Protein AF-A0A1Y0BZN7-F1 (afdb_monomer)

Mean predicted aligned error: 7.34 Å

Structure (mmCIF, N/CA/C/O backbone):
data_AF-A0A1Y0BZN7-F1
#
_entry.id   AF-A0A1Y0BZN7-F1
#
loop_
_atom_site.group_PDB
_atom_site.id
_atom_site.type_symbol
_atom_site.label_atom_id
_atom_site.label_alt_id
_atom_site.label_comp_id
_atom_site.label_asym_id
_atom_site.label_entity_id
_atom_site.label_seq_id
_atom_site.pdbx_PDB_ins_code
_atom_site.Cartn_x
_atom_site.Cartn_y
_atom_site.Cartn_z
_atom_site.occupancy
_atom_site.B_iso_or_equiv
_atom_site.auth_seq_id
_atom_site.auth_com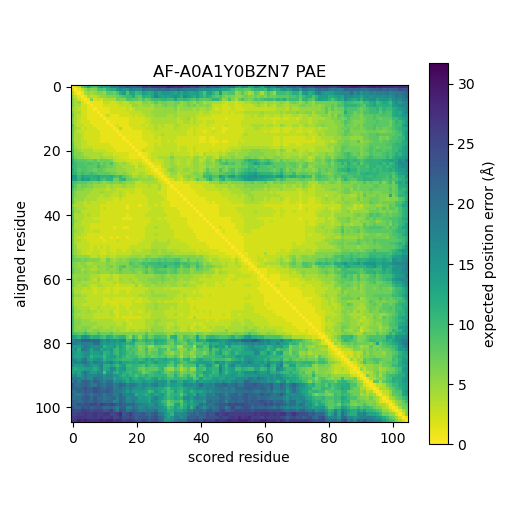p_id
_atom_site.auth_asym_id
_atom_site.auth_atom_id
_atom_site.pdbx_PDB_model_num
ATOM 1 N N . MET A 1 1 ? 6.023 8.024 -23.987 1.00 53.66 1 MET A N 1
ATOM 2 C CA . MET A 1 1 ? 6.856 6.830 -23.709 1.00 53.66 1 MET A CA 1
ATOM 3 C C . MET A 1 1 ? 5.976 5.808 -23.011 1.00 53.66 1 MET A C 1
ATOM 5 O O . MET A 1 1 ? 5.496 6.111 -21.926 1.00 53.66 1 MET A O 1
ATOM 9 N N . ALA A 1 2 ? 5.690 4.675 -23.649 1.00 72.81 2 ALA A N 1
ATOM 10 C CA . ALA A 1 2 ? 4.834 3.630 -23.086 1.00 72.81 2 ALA A CA 1
ATOM 11 C C . ALA A 1 2 ? 5.650 2.686 -22.185 1.00 72.81 2 ALA A C 1
ATOM 13 O O . ALA A 1 2 ? 6.825 2.449 -22.456 1.00 72.81 2 ALA A O 1
ATOM 14 N N . PHE A 1 3 ? 5.037 2.167 -21.120 1.00 76.88 3 PHE A N 1
ATOM 15 C CA . PHE A 1 3 ? 5.605 1.059 -20.350 1.00 76.88 3 PHE A CA 1
ATOM 16 C C . PHE A 1 3 ? 5.578 -0.222 -21.194 1.00 76.88 3 PHE A C 1
ATOM 18 O O . PHE A 1 3 ? 4.706 -0.379 -22.050 1.00 76.88 3 PHE A O 1
ATOM 25 N N . SER A 1 4 ? 6.511 -1.146 -20.959 1.00 86.12 4 SER A N 1
ATOM 26 C CA . SER A 1 4 ? 6.407 -2.482 -21.560 1.00 86.12 4 SER A CA 1
ATOM 27 C C . SER A 1 4 ? 5.162 -3.216 -21.053 1.00 86.12 4 SER A C 1
ATOM 29 O O . SER A 1 4 ? 4.694 -2.969 -19.941 1.00 86.12 4 SER A O 1
ATOM 31 N N . GLY A 1 5 ? 4.659 -4.177 -21.837 1.00 86.94 5 GLY A N 1
ATOM 32 C CA . GLY A 1 5 ? 3.479 -4.963 -21.460 1.00 86.94 5 GLY A CA 1
ATOM 33 C C . GLY A 1 5 ? 3.613 -5.636 -20.089 1.00 86.94 5 GLY A C 1
ATOM 34 O O . GLY A 1 5 ? 2.667 -5.625 -19.311 1.00 86.94 5 GLY A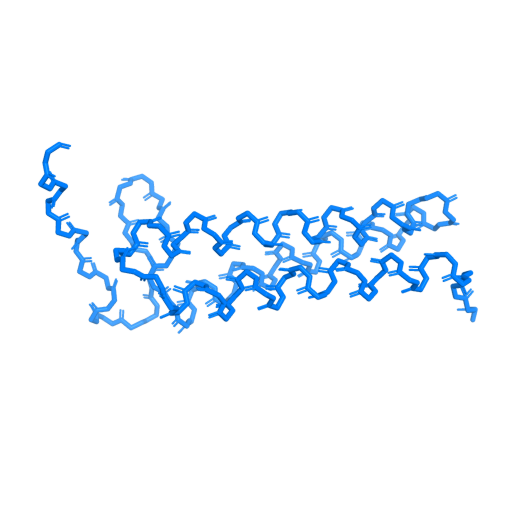 O 1
ATOM 35 N N . VAL A 1 6 ? 4.805 -6.136 -19.742 1.00 86.12 6 VAL A N 1
ATOM 36 C CA . VAL A 1 6 ? 5.083 -6.743 -18.427 1.00 86.12 6 VAL A CA 1
ATOM 37 C C . VAL A 1 6 ? 4.955 -5.721 -17.294 1.00 86.12 6 VAL A C 1
ATOM 39 O O . VAL A 1 6 ? 4.326 -6.011 -16.278 1.00 86.12 6 VAL A O 1
ATOM 42 N N . ALA A 1 7 ? 5.491 -4.508 -17.472 1.00 86.88 7 ALA A N 1
ATOM 43 C CA . ALA A 1 7 ? 5.346 -3.440 -16.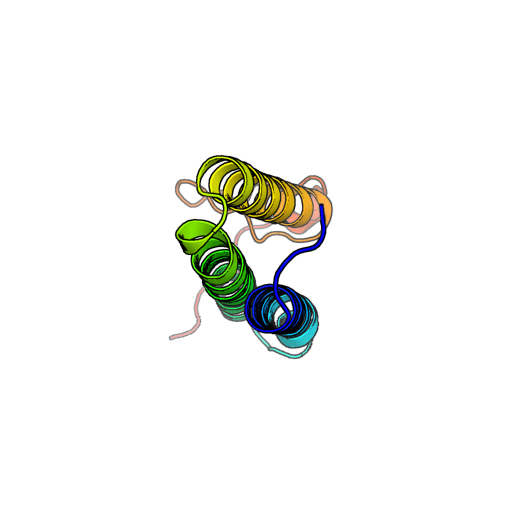484 1.00 86.88 7 ALA A CA 1
ATOM 44 C C . ALA A 1 7 ? 3.882 -3.003 -16.337 1.00 86.88 7 ALA A C 1
ATOM 46 O O . ALA A 1 7 ? 3.414 -2.801 -15.220 1.00 86.88 7 ALA A O 1
ATOM 47 N N . THR A 1 8 ? 3.134 -2.922 -17.440 1.00 90.25 8 THR A N 1
ATOM 48 C CA . THR A 1 8 ? 1.695 -2.628 -17.410 1.00 90.25 8 THR A CA 1
ATOM 49 C C . THR A 1 8 ? 0.917 -3.689 -16.632 1.00 90.25 8 THR A C 1
ATOM 51 O O . THR A 1 8 ? 0.112 -3.335 -15.772 1.00 90.25 8 THR A O 1
ATOM 54 N N . TRP A 1 9 ? 1.184 -4.976 -16.865 1.00 91.88 9 TRP A N 1
ATOM 55 C CA . TRP A 1 9 ? 0.568 -6.060 -16.094 1.00 91.88 9 TRP A CA 1
ATOM 56 C C . TRP A 1 9 ? 0.942 -6.008 -14.612 1.00 91.88 9 TRP A C 1
ATOM 58 O O . TRP A 1 9 ? 0.072 -6.191 -13.764 1.00 91.88 9 TRP A O 1
ATOM 68 N N . GLY A 1 10 ? 2.197 -5.689 -14.286 1.00 90.75 10 GLY A N 1
ATOM 69 C CA . GLY A 1 10 ? 2.628 -5.486 -12.902 1.00 90.75 10 GLY A CA 1
ATOM 70 C C . GLY A 1 10 ? 1.908 -4.319 -12.217 1.00 90.75 10 GLY A C 1
ATOM 71 O O . GLY A 1 10 ? 1.475 -4.452 -11.073 1.00 90.75 10 GLY A O 1
ATOM 72 N N . LEU A 1 11 ? 1.698 -3.205 -12.926 1.00 91.25 11 LEU A N 1
ATOM 73 C CA . LEU A 1 11 ? 0.936 -2.061 -12.415 1.00 91.25 11 LEU A CA 1
ATOM 74 C C . LEU A 1 11 ? -0.519 -2.433 -12.110 1.00 91.25 11 LEU A C 1
ATOM 76 O O . LEU A 1 11 ? -1.007 -2.143 -11.018 1.00 91.25 11 LEU A O 1
ATOM 80 N N . TRP A 1 12 ? -1.195 -3.111 -13.039 1.00 92.94 12 TRP A N 1
ATOM 81 C CA . TRP A 1 12 ? -2.574 -3.567 -12.838 1.00 92.94 12 TRP A CA 1
ATOM 82 C C . TRP A 1 12 ? -2.690 -4.630 -11.747 1.00 92.94 12 TRP A C 1
ATOM 84 O O . TRP A 1 12 ? -3.618 -4.579 -10.938 1.00 92.94 12 TRP A O 1
ATOM 94 N N . GLY A 1 13 ? -1.740 -5.564 -11.686 1.00 93.62 13 GLY A N 1
ATOM 95 C CA . GLY A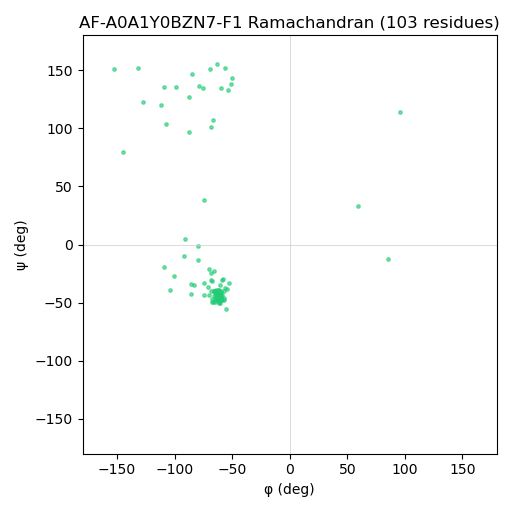 1 13 ? -1.682 -6.584 -10.643 1.00 93.62 13 GLY A CA 1
ATOM 96 C C . GLY A 1 13 ? -1.534 -5.959 -9.259 1.00 93.62 13 GLY A C 1
ATOM 97 O O . GLY A 1 13 ? -2.337 -6.231 -8.368 1.00 93.62 13 GLY A O 1
ATOM 98 N N . GLY A 1 14 ? -0.572 -5.049 -9.092 1.00 91.56 14 GLY A N 1
ATOM 99 C CA . GLY A 1 14 ? -0.380 -4.345 -7.828 1.00 91.56 14 GLY A CA 1
ATOM 100 C C . GLY A 1 14 ? -1.569 -3.455 -7.452 1.00 91.56 14 GLY A C 1
ATOM 101 O O . GLY A 1 14 ? -2.014 -3.499 -6.307 1.00 91.56 14 GLY A O 1
ATOM 102 N N . PHE A 1 15 ? -2.165 -2.739 -8.411 1.00 92.50 15 PHE A N 1
ATOM 103 C CA . PHE A 1 15 ? -3.394 -1.972 -8.179 1.00 92.50 15 PHE A CA 1
ATOM 104 C C . PHE A 1 15 ? -4.548 -2.864 -7.695 1.00 92.50 15 PHE A C 1
ATOM 106 O O . PHE A 1 15 ? -5.234 -2.525 -6.731 1.00 92.50 15 PHE A O 1
ATOM 113 N N . THR A 1 16 ? -4.720 -4.036 -8.308 1.00 94.38 16 THR A N 1
ATOM 114 C CA . THR A 1 16 ? -5.752 -5.006 -7.914 1.00 94.38 16 THR A CA 1
ATOM 115 C C . THR A 1 16 ? -5.538 -5.496 -6.483 1.00 94.38 16 THR A C 1
ATOM 117 O O . THR A 1 16 ? -6.502 -5.582 -5.726 1.00 94.38 16 THR A O 1
ATOM 120 N N . VAL A 1 17 ? -4.290 -5.746 -6.070 1.00 94.00 17 VAL A N 1
ATOM 121 C CA . VAL A 1 17 ? -3.958 -6.127 -4.684 1.00 94.00 17 VAL A CA 1
ATOM 122 C C . VAL A 1 17 ? -4.309 -5.012 -3.692 1.00 94.00 17 VAL A C 1
ATOM 124 O O . VAL A 1 17 ? -4.893 -5.299 -2.646 1.00 94.00 17 VAL A O 1
ATOM 127 N N . ILE A 1 18 ? -4.023 -3.745 -4.022 1.00 92.19 18 ILE A N 1
ATOM 128 C CA . ILE A 1 18 ? -4.391 -2.594 -3.175 1.00 92.19 18 ILE A CA 1
ATOM 129 C C . ILE A 1 18 ? -5.912 -2.521 -3.014 1.00 92.19 18 ILE A C 1
ATOM 131 O O . ILE A 1 18 ? -6.415 -2.433 -1.894 1.00 92.19 18 ILE A O 1
ATOM 135 N N . VAL A 1 19 ? -6.650 -2.588 -4.125 1.00 90.94 19 VAL A N 1
ATOM 136 C CA . VAL A 1 19 ? -8.119 -2.522 -4.132 1.00 90.94 19 VAL A CA 1
ATOM 137 C C . VAL A 1 19 ? -8.717 -3.696 -3.354 1.00 90.94 19 VAL A C 1
ATOM 139 O O . VAL A 1 19 ? -9.575 -3.485 -2.497 1.00 90.94 19 VAL A O 1
ATOM 142 N N . ALA A 1 20 ? -8.229 -4.916 -3.579 1.00 90.75 20 ALA A N 1
ATOM 143 C CA . ALA A 1 20 ? -8.680 -6.104 -2.862 1.00 90.75 20 ALA A CA 1
ATOM 144 C C . ALA A 1 20 ? -8.411 -6.002 -1.354 1.00 90.75 20 ALA A C 1
ATOM 146 O O . ALA A 1 20 ? -9.294 -6.322 -0.565 1.00 90.75 20 ALA A O 1
ATOM 147 N N . GLY A 1 21 ? -7.243 -5.503 -0.934 1.00 86.75 21 GLY A N 1
ATOM 148 C CA . GLY A 1 21 ? -6.951 -5.262 0.482 1.00 86.75 21 GLY A CA 1
ATOM 149 C C . GLY A 1 21 ? -7.847 -4.180 1.093 1.00 86.75 21 GLY A C 1
ATOM 150 O O . GLY A 1 21 ? -8.347 -4.343 2.205 1.00 86.75 21 GLY A O 1
ATOM 151 N N . MET A 1 22 ? -8.108 -3.100 0.353 1.00 84.31 22 MET A N 1
ATOM 152 C CA . MET A 1 22 ? -8.928 -1.980 0.822 1.00 84.31 22 MET A CA 1
ATOM 153 C C . MET A 1 22 ? -10.402 -2.364 1.003 1.00 84.31 22 MET A C 1
ATOM 155 O O . MET A 1 22 ? -10.987 -2.049 2.037 1.00 84.31 22 MET A O 1
ATOM 159 N N . PHE A 1 23 ? -11.004 -3.046 0.025 1.00 84.75 23 PHE A N 1
ATOM 160 C CA . PHE A 1 23 ? -12.408 -3.467 0.104 1.00 84.75 23 PHE A CA 1
ATOM 161 C C . PHE A 1 23 ? -12.584 -4.775 0.877 1.00 84.75 23 PHE A C 1
ATOM 163 O O . PHE A 1 23 ? -13.549 -4.915 1.620 1.00 84.75 23 PHE A O 1
ATOM 170 N N . GLY A 1 24 ? -11.636 -5.708 0.768 1.00 79.31 24 GLY A N 1
ATOM 171 C CA . GLY A 1 24 ? -11.636 -6.968 1.513 1.00 79.31 24 GLY A CA 1
ATOM 172 C C . GLY A 1 24 ? -11.591 -6.755 3.024 1.00 79.31 24 GLY A C 1
ATOM 173 O O . GLY A 1 24 ? -12.267 -7.466 3.762 1.00 79.31 24 GLY A O 1
ATOM 174 N N . ALA A 1 25 ? -10.880 -5.719 3.486 1.00 77.44 25 ALA A N 1
ATOM 175 C CA . ALA A 1 25 ? -10.879 -5.329 4.892 1.00 77.44 25 ALA A CA 1
ATOM 176 C C . ALA A 1 25 ? -12.285 -5.000 5.425 1.00 77.44 25 ALA A C 1
ATOM 178 O O . ALA A 1 25 ? -12.543 -5.238 6.599 1.00 77.44 25 ALA A O 1
ATOM 179 N N . ALA A 1 26 ? -13.213 -4.510 4.596 1.00 75.56 26 ALA A N 1
ATOM 180 C CA . ALA A 1 26 ? -14.570 -4.183 5.040 1.00 75.56 26 ALA A CA 1
ATOM 181 C C . ALA A 1 26 ? -15.417 -5.421 5.389 1.00 75.56 26 ALA A C 1
ATOM 183 O O . ALA A 1 26 ? -16.374 -5.301 6.147 1.00 75.56 26 ALA A O 1
ATOM 184 N N . PHE A 1 27 ? -15.058 -6.601 4.873 1.00 79.75 27 PHE A N 1
ATOM 185 C CA . PHE A 1 27 ? -15.774 -7.859 5.118 1.00 79.75 27 PHE A CA 1
ATOM 186 C C . PHE A 1 27 ? -15.247 -8.639 6.327 1.00 79.75 27 PHE A C 1
ATOM 188 O O . PHE A 1 27 ? -15.665 -9.770 6.559 1.00 79.75 27 PHE A O 1
ATOM 195 N N . LEU A 1 28 ? -14.297 -8.072 7.073 1.00 80.44 28 LEU A N 1
ATOM 196 C CA . LEU A 1 28 ? -13.658 -8.750 8.193 1.00 80.44 28 LEU A CA 1
ATOM 197 C C . LEU A 1 28 ? -14.076 -8.155 9.521 1.00 80.44 28 LEU A C 1
ATOM 199 O O . LEU A 1 28 ? -14.028 -6.939 9.714 1.00 80.44 28 LEU A O 1
ATOM 203 N N . ASP A 1 29 ? -14.366 -9.046 10.460 1.00 77.38 29 ASP A N 1
ATOM 204 C CA . ASP A 1 29 ? -14.635 -8.680 11.838 1.00 77.38 29 ASP A CA 1
ATOM 205 C C . ASP A 1 29 ? -13.334 -8.325 12.568 1.00 77.38 29 ASP A C 1
ATOM 207 O O . ASP A 1 29 ? -12.313 -9.019 12.479 1.00 77.38 29 ASP A O 1
ATOM 211 N N . GLY A 1 30 ? -13.378 -7.222 13.312 1.00 77.25 30 GLY A N 1
ATOM 212 C CA . GLY A 1 30 ? -12.276 -6.750 14.146 1.00 77.25 30 GLY A CA 1
ATOM 213 C C . GLY A 1 30 ? -11.388 -5.706 13.466 1.00 77.25 30 GLY A C 1
ATOM 214 O O . GLY A 1 30 ? -10.614 -5.992 12.550 1.00 77.25 30 GLY A O 1
ATOM 215 N N . ARG A 1 31 ? -11.409 -4.485 14.012 1.00 76.31 31 ARG A N 1
ATOM 216 C CA . ARG A 1 31 ? -10.666 -3.306 13.525 1.00 76.31 31 ARG A CA 1
ATOM 217 C C . ARG A 1 31 ? -9.162 -3.561 13.348 1.00 76.31 31 ARG A C 1
ATOM 219 O O . ARG A 1 31 ? -8.540 -3.034 12.426 1.00 76.31 31 ARG A O 1
ATOM 226 N N . GLN A 1 32 ? -8.571 -4.411 14.190 1.00 79.25 32 GLN A N 1
ATOM 227 C CA . GLN A 1 32 ? -7.157 -4.778 14.098 1.00 79.25 32 GLN A CA 1
ATOM 228 C C . GLN A 1 32 ? -6.846 -5.618 12.843 1.00 79.25 32 GLN A C 1
ATOM 230 O O . GLN A 1 32 ? -5.818 -5.388 12.201 1.00 79.25 32 GLN A O 1
ATOM 235 N N . ARG A 1 33 ? -7.728 -6.556 12.463 1.00 80.25 33 ARG A N 1
ATOM 236 C CA . ARG A 1 33 ? -7.583 -7.372 11.242 1.00 80.25 33 ARG A CA 1
ATOM 237 C C . ARG A 1 33 ? -7.789 -6.526 9.992 1.00 80.25 33 ARG A C 1
ATOM 239 O O . ARG A 1 33 ? -6.968 -6.600 9.079 1.00 80.25 33 ARG A O 1
ATOM 246 N N . GLN A 1 34 ? -8.800 -5.657 10.005 1.00 84.38 34 GLN A N 1
ATOM 247 C CA . GLN A 1 34 ? -9.042 -4.698 8.924 1.00 84.38 34 GLN A CA 1
ATOM 248 C C . GLN A 1 34 ? -7.813 -3.807 8.684 1.00 84.38 34 GLN A C 1
ATOM 250 O O . GLN A 1 34 ? -7.341 -3.689 7.554 1.00 84.38 34 GLN A O 1
ATOM 255 N N . ARG A 1 35 ? -7.215 -3.272 9.762 1.00 85.44 35 ARG A N 1
ATOM 256 C CA . ARG A 1 35 ? -5.976 -2.482 9.699 1.00 85.44 35 ARG A CA 1
ATOM 257 C C . ARG A 1 35 ? -4.814 -3.279 9.103 1.00 85.44 35 ARG A C 1
ATOM 259 O O . ARG A 1 35 ? -4.112 -2.764 8.238 1.00 85.44 35 ARG A O 1
ATOM 266 N N . LYS A 1 36 ? -4.593 -4.518 9.557 1.00 86.44 36 LYS A N 1
ATOM 267 C CA . LYS A 1 36 ? -3.508 -5.376 9.046 1.00 86.44 36 LYS A CA 1
ATOM 268 C C . LYS A 1 36 ? -3.654 -5.605 7.539 1.00 86.44 36 LYS A C 1
ATOM 270 O O . LYS A 1 36 ? -2.690 -5.410 6.810 1.00 86.44 36 LYS A O 1
ATOM 275 N N . ILE A 1 37 ? -4.849 -5.954 7.069 1.00 88.75 37 ILE A N 1
ATOM 276 C CA . ILE A 1 37 ? -5.086 -6.267 5.651 1.00 88.75 37 ILE A CA 1
ATOM 277 C C . ILE A 1 37 ? -5.029 -5.031 4.767 1.00 88.75 37 ILE A C 1
ATOM 279 O O . ILE A 1 37 ? -4.460 -5.098 3.680 1.00 88.75 37 ILE A O 1
ATOM 283 N N . TYR A 1 38 ? -5.512 -3.893 5.262 1.00 89.81 38 TYR A N 1
ATOM 284 C CA . TYR A 1 38 ? -5.313 -2.615 4.596 1.00 89.81 38 TYR A CA 1
ATOM 285 C C . TYR A 1 38 ? -3.821 -2.337 4.358 1.00 89.81 38 TYR A C 1
ATOM 287 O O . TYR A 1 38 ? -3.399 -2.145 3.217 1.00 89.81 38 TYR A O 1
ATOM 295 N N . TRP A 1 39 ? -3.001 -2.372 5.416 1.00 91.06 39 TRP A N 1
ATOM 296 C CA . TRP A 1 39 ? -1.571 -2.073 5.303 1.00 91.06 39 TRP A CA 1
ATOM 297 C C . TRP A 1 39 ? -0.817 -3.108 4.467 1.00 91.06 39 TRP A C 1
ATOM 299 O O . TRP A 1 39 ? 0.019 -2.729 3.651 1.00 91.06 39 TRP A O 1
ATOM 309 N N . VAL A 1 40 ? -1.136 -4.397 4.611 1.00 92.75 40 VAL A N 1
ATOM 310 C CA . VAL A 1 40 ? -0.546 -5.460 3.784 1.00 92.75 40 VAL A CA 1
ATOM 311 C C . VAL A 1 40 ? -0.915 -5.275 2.312 1.00 92.75 40 VAL A C 1
ATOM 313 O O . VAL A 1 40 ? -0.035 -5.393 1.466 1.00 92.75 40 VAL A O 1
ATOM 316 N N . GLY A 1 41 ? -2.165 -4.929 1.993 1.00 92.19 41 GLY A N 1
ATOM 317 C CA . GLY A 1 41 ? -2.598 -4.663 0.619 1.00 92.19 41 GLY A CA 1
ATOM 318 C C . GLY A 1 41 ? -1.848 -3.491 -0.015 1.00 92.19 41 GLY A C 1
ATOM 319 O O . GLY A 1 41 ? -1.343 -3.614 -1.131 1.00 92.19 41 GLY A O 1
ATOM 320 N N . TRP A 1 42 ? -1.699 -2.383 0.719 1.00 93.62 42 TRP A N 1
ATOM 321 C CA . TRP A 1 42 ? -0.921 -1.225 0.266 1.00 93.62 42 TRP A CA 1
ATOM 322 C C . TRP A 1 42 ? 0.563 -1.537 0.076 1.00 93.62 42 TRP A C 1
ATOM 324 O O . TRP A 1 42 ? 1.129 -1.164 -0.951 1.00 93.62 42 TRP A O 1
ATOM 334 N N . LEU A 1 43 ? 1.189 -2.235 1.029 1.00 93.56 43 LEU A N 1
ATOM 335 C CA . LEU A 1 43 ? 2.606 -2.591 0.948 1.00 93.56 43 LEU A CA 1
ATOM 336 C C . LEU A 1 43 ? 2.871 -3.594 -0.175 1.00 93.56 43 LEU A C 1
ATOM 338 O O . LEU A 1 43 ? 3.754 -3.364 -0.997 1.00 93.56 43 LEU A O 1
ATOM 342 N N . ALA A 1 44 ? 2.100 -4.680 -0.243 1.00 94.62 44 ALA A N 1
ATOM 343 C CA . ALA A 1 44 ? 2.277 -5.712 -1.257 1.00 94.62 44 ALA A CA 1
ATOM 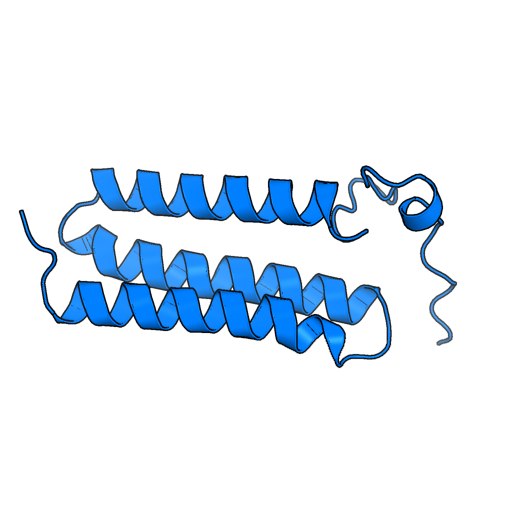344 C C . ALA A 1 44 ? 1.986 -5.166 -2.658 1.00 94.62 44 ALA A C 1
ATOM 346 O O . ALA A 1 44 ? 2.808 -5.315 -3.562 1.00 94.62 44 ALA A O 1
ATOM 347 N N . GLY A 1 45 ? 0.854 -4.485 -2.840 1.00 92.50 45 GLY A N 1
ATOM 348 C CA . GLY A 1 45 ? 0.491 -3.921 -4.133 1.00 92.50 45 GLY A CA 1
ATOM 349 C C . GLY A 1 45 ? 1.438 -2.804 -4.574 1.00 92.50 45 GLY A C 1
ATOM 350 O O . GLY A 1 45 ? 1.925 -2.834 -5.702 1.00 92.50 45 GLY A O 1
ATOM 351 N N . GLY A 1 46 ? 1.793 -1.882 -3.673 1.00 92.31 46 GLY A N 1
ATOM 352 C CA . GLY A 1 46 ? 2.771 -0.827 -3.950 1.00 92.31 46 GLY A CA 1
ATOM 353 C C . GLY A 1 46 ? 4.156 -1.377 -4.299 1.00 92.31 46 GLY A C 1
ATOM 354 O O . GLY A 1 46 ? 4.795 -0.883 -5.231 1.00 92.31 46 GLY A O 1
ATOM 355 N N . LEU A 1 47 ? 4.602 -2.441 -3.622 1.00 94.56 47 LEU A N 1
ATOM 356 C CA . LEU A 1 47 ? 5.862 -3.118 -3.930 1.00 94.56 47 LEU A CA 1
ATOM 357 C C . LEU A 1 47 ? 5.835 -3.753 -5.323 1.00 94.56 47 LEU A C 1
ATOM 359 O O . LEU A 1 47 ? 6.767 -3.540 -6.095 1.00 94.56 47 LEU A O 1
ATOM 363 N N . ILE A 1 48 ? 4.761 -4.470 -5.675 1.00 94.31 48 ILE A N 1
ATOM 364 C CA . ILE A 1 48 ? 4.596 -5.066 -7.011 1.00 94.31 48 ILE A CA 1
ATOM 365 C C . ILE A 1 48 ? 4.670 -3.980 -8.092 1.00 94.31 48 ILE A C 1
ATOM 367 O O . ILE A 1 48 ? 5.431 -4.120 -9.050 1.00 94.31 48 ILE A O 1
ATOM 371 N N . MET A 1 49 ? 3.940 -2.872 -7.917 1.00 91.56 49 MET A N 1
ATOM 372 C CA . MET A 1 49 ? 3.947 -1.750 -8.868 1.00 91.56 49 MET A CA 1
ATOM 373 C C . MET A 1 49 ? 5.337 -1.117 -8.998 1.00 91.56 49 MET A C 1
ATOM 375 O O . MET A 1 49 ? 5.783 -0.810 -10.103 1.00 91.56 49 MET A O 1
ATOM 379 N N . THR A 1 50 ? 6.034 -0.943 -7.874 1.00 92.56 50 THR A N 1
ATOM 380 C CA . THR A 1 50 ? 7.369 -0.334 -7.836 1.00 92.56 50 THR A CA 1
ATOM 381 C C . THR A 1 50 ? 8.393 -1.226 -8.533 1.00 92.56 50 THR A C 1
ATOM 383 O O . THR A 1 50 ? 9.100 -0.762 -9.425 1.00 92.56 50 THR A O 1
ATOM 386 N N . VAL A 1 51 ? 8.436 -2.519 -8.194 1.00 92.88 51 VAL A N 1
ATOM 387 C CA . VAL A 1 51 ? 9.377 -3.490 -8.781 1.00 92.88 51 VAL A CA 1
ATOM 388 C C . VAL A 1 51 ? 9.125 -3.674 -10.278 1.00 92.88 51 VAL A C 1
ATOM 390 O O . VAL A 1 51 ? 10.080 -3.722 -11.053 1.00 92.88 51 VAL A O 1
ATOM 393 N N . ALA A 1 52 ? 7.858 -3.695 -10.706 1.00 91.19 52 ALA A N 1
ATOM 394 C CA . ALA A 1 52 ? 7.492 -3.825 -12.117 1.00 91.19 52 ALA A CA 1
ATOM 395 C C . ALA A 1 52 ? 8.062 -2.696 -12.995 1.00 91.19 52 ALA A C 1
ATOM 397 O O . ALA A 1 52 ? 8.349 -2.909 -14.174 1.00 91.19 52 ALA A O 1
ATOM 398 N N . VAL A 1 53 ? 8.241 -1.501 -12.424 1.00 90.25 53 VAL A N 1
ATOM 399 C CA . VAL A 1 53 ? 8.737 -0.318 -13.140 1.00 90.25 53 VAL A CA 1
ATOM 400 C C . VAL A 1 53 ? 10.224 -0.056 -12.882 1.00 90.25 53 VAL A C 1
ATOM 402 O O . VAL A 1 53 ? 10.896 0.480 -13.765 1.00 90.25 53 VAL A O 1
ATOM 405 N N . ALA A 1 54 ? 10.766 -0.470 -11.734 1.00 90.88 54 ALA A N 1
ATOM 406 C CA . ALA A 1 54 ? 12.139 -0.178 -11.311 1.00 90.88 54 ALA A CA 1
ATOM 407 C C . ALA A 1 54 ? 13.207 -0.631 -12.319 1.00 90.88 54 ALA A C 1
ATOM 409 O O . ALA A 1 54 ? 14.169 0.096 -12.550 1.00 90.88 54 ALA A O 1
ATOM 410 N N . ALA A 1 55 ? 13.009 -1.782 -12.969 1.00 84.06 55 ALA A N 1
ATOM 411 C CA . ALA A 1 55 ? 13.960 -2.319 -13.946 1.00 84.06 55 ALA A CA 1
ATOM 412 C C . ALA A 1 55 ? 14.056 -1.496 -15.248 1.00 84.06 55 ALA A C 1
ATOM 414 O O . ALA A 1 55 ? 15.068 -1.556 -15.937 1.00 84.06 55 ALA A O 1
ATOM 415 N N . GLN A 1 56 ? 13.007 -0.747 -15.604 1.00 86.06 56 GLN A N 1
ATOM 416 C CA . GLN A 1 56 ? 12.956 0.050 -16.841 1.00 86.06 56 GLN A CA 1
ATOM 417 C C . GLN A 1 56 ? 13.170 1.538 -16.572 1.00 86.06 56 GLN A C 1
ATOM 419 O O . GLN A 1 56 ? 13.805 2.238 -17.358 1.00 86.06 56 GLN A O 1
ATOM 424 N N . HIS A 1 57 ? 12.596 2.031 -15.476 1.00 88.38 57 HIS A N 1
ATOM 425 C CA . HIS A 1 57 ? 12.534 3.448 -15.145 1.00 88.38 57 HIS A CA 1
ATOM 426 C C . HIS A 1 57 ? 12.647 3.639 -13.624 1.00 88.38 57 HIS A C 1
ATOM 428 O O . HIS A 1 57 ? 11.625 3.859 -12.962 1.00 88.38 57 HIS A O 1
ATOM 434 N N . PRO A 1 58 ? 13.863 3.579 -13.054 1.00 86.81 58 PRO A N 1
ATOM 435 C CA . PRO A 1 58 ? 14.064 3.707 -11.609 1.00 86.81 58 PRO A CA 1
ATOM 436 C C . PRO A 1 58 ? 13.500 5.026 -11.055 1.00 86.81 58 PRO A C 1
ATOM 438 O O . PRO A 1 58 ? 12.792 5.010 -10.048 1.00 86.81 58 PRO A O 1
ATOM 441 N N . ASP A 1 59 ? 13.666 6.137 -11.776 1.00 88.44 59 ASP A N 1
ATOM 442 C CA . ASP A 1 59 ? 13.128 7.451 -11.386 1.00 88.44 59 ASP A CA 1
ATOM 443 C C . ASP A 1 59 ? 11.597 7.445 -11.247 1.00 88.44 59 ASP A C 1
ATOM 445 O O . ASP A 1 59 ? 11.029 8.008 -10.310 1.00 88.44 59 ASP A O 1
ATOM 449 N N . ARG A 1 60 ? 10.899 6.753 -12.158 1.00 86.75 60 ARG A N 1
ATOM 450 C CA . ARG A 1 60 ? 9.432 6.628 -12.108 1.00 86.75 60 ARG A CA 1
ATOM 451 C C . ARG A 1 60 ? 8.987 5.670 -11.011 1.00 86.75 60 ARG A C 1
ATOM 453 O O . ARG A 1 60 ? 7.932 5.887 -10.422 1.00 86.75 60 ARG A O 1
ATOM 460 N N . SER A 1 61 ? 9.778 4.636 -10.726 1.00 90.31 61 SER A N 1
ATOM 461 C CA . SER A 1 61 ? 9.479 3.687 -9.652 1.00 90.31 61 SER A CA 1
ATOM 462 C C . SER A 1 61 ? 9.462 4.365 -8.280 1.00 90.31 61 SER A C 1
ATOM 464 O O . SER A 1 61 ? 8.545 4.121 -7.500 1.00 90.31 61 SER A O 1
ATOM 466 N N . LEU A 1 62 ? 10.381 5.307 -8.029 1.00 91.25 62 LEU A N 1
ATOM 467 C CA . LEU A 1 62 ? 10.373 6.138 -6.821 1.00 91.25 62 LEU A CA 1
ATOM 468 C C . LEU A 1 62 ? 9.109 6.999 -6.727 1.00 91.25 62 LEU A C 1
ATOM 470 O O . LEU A 1 62 ? 8.501 7.081 -5.661 1.00 91.25 62 LEU A O 1
ATOM 474 N N . GLY A 1 63 ? 8.675 7.591 -7.845 1.00 92.25 63 GLY A N 1
ATOM 475 C CA . GLY A 1 63 ? 7.416 8.337 -7.909 1.00 92.25 63 GLY A CA 1
ATOM 476 C C . GLY A 1 63 ? 6.196 7.473 -7.571 1.00 92.25 63 GLY A C 1
ATOM 477 O O . GLY A 1 63 ? 5.335 7.901 -6.806 1.00 92.25 63 GLY A O 1
ATOM 478 N N . ILE A 1 64 ? 6.147 6.239 -8.083 1.00 91.44 64 ILE A N 1
ATOM 479 C CA . ILE A 1 64 ? 5.076 5.273 -7.789 1.00 91.44 64 ILE A CA 1
ATOM 480 C C . ILE A 1 64 ? 5.093 4.876 -6.311 1.00 91.44 64 ILE A C 1
ATOM 482 O O . ILE A 1 64 ? 4.053 4.933 -5.658 1.00 91.44 64 ILE A O 1
ATOM 486 N N . ALA A 1 65 ? 6.262 4.535 -5.765 1.00 92.06 65 ALA A N 1
ATOM 487 C CA . ALA A 1 65 ? 6.409 4.177 -4.358 1.00 92.06 65 ALA A CA 1
ATOM 488 C C . ALA A 1 65 ? 5.962 5.323 -3.435 1.00 92.06 65 ALA A C 1
ATOM 490 O O . ALA A 1 65 ? 5.166 5.109 -2.518 1.00 92.06 65 ALA A O 1
ATOM 491 N N . GLY A 1 66 ? 6.415 6.550 -3.716 1.00 92.38 66 GLY A N 1
ATOM 492 C CA . GLY A 1 66 ? 6.023 7.748 -2.974 1.00 92.38 66 GLY A CA 1
ATOM 493 C C . GLY A 1 66 ? 4.526 8.039 -3.073 1.00 92.38 66 GLY A C 1
ATOM 494 O O . GLY A 1 66 ? 3.887 8.330 -2.061 1.00 92.38 66 GLY A O 1
ATOM 495 N N . PHE A 1 67 ? 3.942 7.897 -4.265 1.00 93.06 67 PHE A N 1
ATOM 496 C CA . PHE A 1 67 ? 2.505 8.065 -4.475 1.00 93.06 67 PHE A CA 1
ATOM 497 C C . PHE A 1 67 ? 1.685 7.029 -3.695 1.00 93.06 67 PHE A C 1
ATOM 499 O O . PHE A 1 67 ? 0.749 7.401 -2.985 1.00 93.06 67 PHE A O 1
ATOM 506 N N . CYS A 1 68 ? 2.056 5.746 -3.763 1.00 92.31 68 CYS A N 1
ATOM 507 C CA . CYS A 1 68 ? 1.403 4.684 -2.997 1.00 92.31 68 CYS A CA 1
ATOM 508 C C . CYS A 1 68 ? 1.506 4.936 -1.486 1.00 92.31 68 CYS A C 1
ATOM 510 O O . CYS A 1 68 ? 0.504 4.823 -0.780 1.00 92.31 68 CYS A O 1
ATOM 512 N N . ALA A 1 69 ? 2.680 5.338 -0.992 1.00 90.75 69 ALA A N 1
ATOM 513 C CA . ALA A 1 69 ? 2.872 5.674 0.416 1.00 90.75 69 ALA A CA 1
ATOM 514 C C . ALA A 1 69 ? 1.980 6.851 0.847 1.00 90.75 69 ALA A C 1
ATOM 516 O O . ALA A 1 69 ? 1.226 6.726 1.814 1.00 90.75 69 ALA A O 1
ATOM 517 N N . ALA A 1 70 ? 1.990 7.956 0.098 1.00 91.38 70 ALA A N 1
ATOM 518 C CA . ALA A 1 70 ? 1.177 9.133 0.399 1.00 91.38 70 ALA A CA 1
ATOM 519 C C . ALA A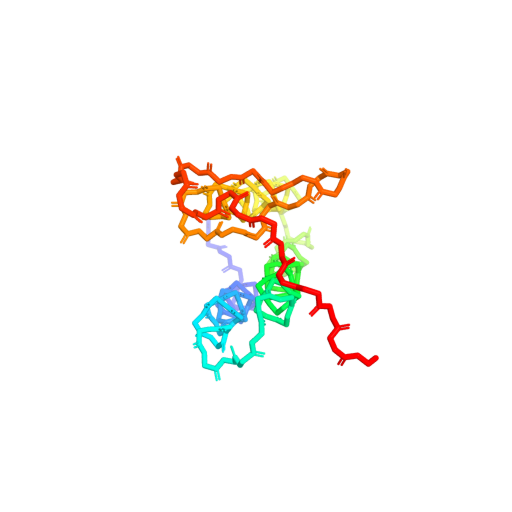 1 70 ? -0.328 8.818 0.388 1.00 91.38 70 ALA A C 1
ATOM 521 O O . ALA A 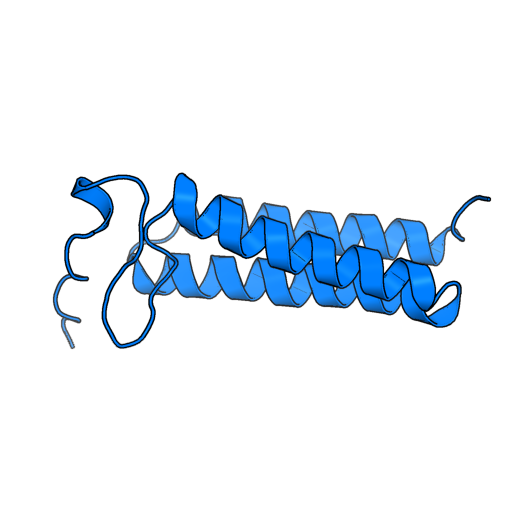1 70 ? -1.042 9.191 1.320 1.00 91.38 70 ALA A O 1
ATOM 522 N N . MET A 1 71 ? -0.808 8.086 -0.622 1.00 90.69 71 MET A N 1
ATOM 523 C CA . MET A 1 71 ? -2.216 7.688 -0.720 1.00 90.69 71 MET A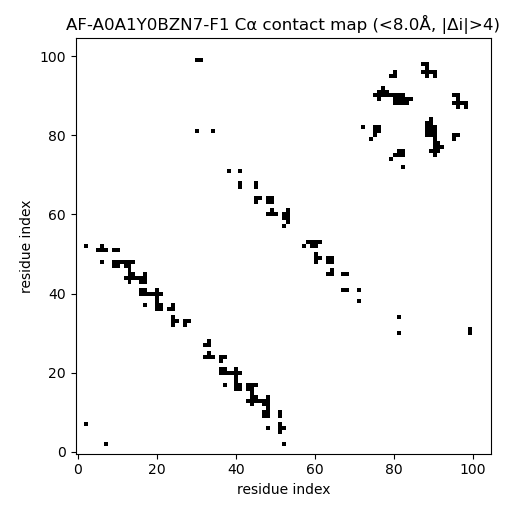 CA 1
ATOM 524 C C . MET A 1 71 ? -2.631 6.732 0.397 1.00 90.69 71 MET A C 1
ATOM 526 O O . MET A 1 71 ? -3.708 6.912 0.967 1.00 90.69 71 MET A O 1
ATOM 530 N N . SER A 1 72 ? -1.772 5.778 0.770 1.00 90.00 72 SER A N 1
ATOM 531 C CA . SER A 1 72 ? -2.051 4.852 1.873 1.00 90.00 72 SER A CA 1
ATOM 532 C C . SER A 1 72 ? -2.271 5.587 3.199 1.00 90.00 72 SER A C 1
ATOM 534 O O . SER A 1 72 ? -3.213 5.277 3.926 1.00 90.00 72 SER A O 1
ATOM 536 N N . VAL A 1 73 ? -1.468 6.612 3.495 1.00 88.00 73 VAL A N 1
ATOM 537 C CA . VAL A 1 73 ? -1.605 7.412 4.719 1.00 88.00 73 VAL A CA 1
ATOM 538 C C . VAL A 1 73 ? -2.806 8.346 4.627 1.00 88.00 73 VAL A C 1
ATOM 540 O O . VAL A 1 73 ? -3.571 8.447 5.582 1.00 88.00 73 VAL A O 1
ATOM 543 N N . LEU A 1 74 ? -3.009 9.002 3.482 1.00 86.75 74 LEU A N 1
ATOM 544 C CA . LEU A 1 74 ? -4.114 9.939 3.284 1.00 86.75 74 LEU A CA 1
ATOM 545 C C . LEU A 1 74 ? -5.468 9.234 3.422 1.00 86.75 74 LEU A C 1
ATOM 547 O O . LEU A 1 74 ? -6.328 9.686 4.178 1.00 86.75 74 LEU A O 1
ATOM 551 N N . ILE A 1 75 ? -5.647 8.087 2.763 1.00 84.44 75 ILE A N 1
ATOM 552 C CA . ILE A 1 75 ? -6.875 7.292 2.879 1.00 84.44 75 ILE A CA 1
ATOM 553 C C . ILE A 1 75 ? -7.032 6.761 4.308 1.00 84.44 75 ILE A C 1
ATOM 555 O O . ILE A 1 75 ? -8.126 6.855 4.868 1.00 84.44 75 ILE A O 1
ATOM 559 N N . ALA A 1 76 ? -5.945 6.297 4.932 1.00 84.00 76 ALA A N 1
ATOM 560 C CA . ALA A 1 76 ? -5.965 5.856 6.323 1.00 84.00 76 ALA A CA 1
ATOM 561 C C . ALA A 1 76 ? -6.255 6.985 7.319 1.00 84.00 76 ALA A C 1
ATOM 563 O O . ALA A 1 76 ? -6.685 6.690 8.421 1.00 84.00 76 ALA A O 1
ATOM 564 N N . PHE A 1 77 ? -6.023 8.252 6.981 1.00 77.69 77 PHE A N 1
ATOM 565 C CA . PHE A 1 77 ? -6.327 9.385 7.856 1.00 77.69 77 PHE A CA 1
ATOM 566 C C . PHE A 1 77 ? -7.780 9.852 7.709 1.00 77.69 77 PHE A C 1
ATOM 568 O O . PHE A 1 77 ? -8.448 10.147 8.704 1.00 77.69 77 PHE A O 1
ATOM 575 N N . PHE A 1 78 ? -8.274 9.922 6.470 1.00 76.00 78 PHE A N 1
ATOM 576 C CA . PHE A 1 78 ? -9.605 10.459 6.179 1.00 76.00 78 PHE A CA 1
ATOM 577 C C . PHE A 1 78 ? -10.729 9.436 6.306 1.00 76.00 78 PHE A C 1
ATOM 579 O O . PHE A 1 78 ? -11.842 9.815 6.661 1.00 76.00 78 PHE A O 1
ATOM 586 N N . ARG A 1 79 ? -10.472 8.169 5.971 1.00 68.56 79 ARG A N 1
ATOM 587 C CA . ARG A 1 79 ? -11.547 7.204 5.703 1.00 68.56 79 ARG A CA 1
ATOM 588 C C . ARG A 1 79 ? -11.712 6.134 6.777 1.00 68.56 79 ARG A C 1
ATOM 590 O O . ARG A 1 79 ? -12.758 5.499 6.818 1.00 68.56 79 ARG A O 1
ATOM 597 N N . THR A 1 80 ? -10.693 5.902 7.603 1.00 63.66 80 THR A N 1
ATOM 598 C CA . THR A 1 80 ? -10.652 4.758 8.530 1.00 63.66 80 THR A CA 1
ATOM 599 C C . THR A 1 80 ? -9.794 5.051 9.765 1.00 63.66 80 THR A C 1
ATOM 601 O O . THR A 1 80 ? -8.797 5.740 9.630 1.00 63.66 80 THR A O 1
ATOM 604 N N . PRO A 1 81 ? -10.045 4.466 10.945 1.00 68.25 81 PRO A N 1
ATOM 605 C CA . PRO A 1 81 ? -9.155 4.545 12.115 1.00 68.25 81 PRO A CA 1
ATOM 606 C C . PRO A 1 81 ? -7.887 3.669 12.014 1.00 68.25 81 PRO A C 1
ATOM 608 O O . PRO A 1 81 ? -7.468 3.033 12.982 1.00 68.25 81 PRO A O 1
ATOM 611 N N . PHE A 1 82 ? -7.269 3.560 10.836 1.00 71.81 82 PHE A N 1
ATOM 612 C CA . PHE A 1 82 ? -6.170 2.608 10.602 1.00 71.81 82 PHE A CA 1
ATOM 613 C C . PHE A 1 82 ? -4.776 3.178 10.861 1.00 71.81 82 PHE A C 1
ATOM 615 O O . PHE A 1 82 ? -3.807 2.414 10.924 1.00 71.81 82 PHE A O 1
ATOM 622 N N . LEU A 1 83 ? -4.664 4.490 11.066 1.00 73.88 83 LEU A N 1
ATOM 623 C CA . LEU A 1 83 ? -3.411 5.142 11.416 1.00 73.88 83 LEU A CA 1
ATOM 624 C C . LEU A 1 83 ? -3.221 5.128 12.942 1.00 73.88 83 LEU A C 1
ATOM 626 O O . LEU A 1 83 ? -3.767 5.962 13.662 1.00 73.88 83 LEU A O 1
ATOM 630 N N . LYS A 1 84 ? -2.453 4.155 13.446 1.00 71.06 84 LYS A N 1
ATOM 631 C CA . LYS A 1 84 ? -2.100 4.033 14.871 1.00 71.06 84 LYS A CA 1
ATOM 632 C C . LYS A 1 84 ? -0.610 4.297 15.054 1.00 71.06 84 LYS A C 1
ATOM 634 O O . LYS A 1 84 ? 0.209 3.564 14.508 1.00 71.06 84 LYS A O 1
ATOM 639 N N . ILE A 1 85 ? -0.266 5.316 15.837 1.00 74.88 85 ILE A N 1
ATOM 640 C CA . ILE A 1 85 ? 1.121 5.689 16.146 1.00 74.88 85 ILE A CA 1
ATOM 641 C C . ILE A 1 85 ? 1.243 5.769 17.669 1.00 74.88 85 ILE A C 1
ATOM 643 O O . ILE A 1 85 ? 0.472 6.474 18.316 1.00 74.88 85 ILE A O 1
ATOM 647 N N . GLY A 1 86 ? 2.164 4.999 18.260 1.00 68.56 86 GLY A N 1
ATOM 648 C CA . GLY A 1 86 ? 2.413 5.029 19.709 1.00 68.56 86 GLY A CA 1
ATOM 649 C C . GLY A 1 86 ? 1.194 4.679 20.575 1.00 68.56 86 GLY A C 1
ATOM 650 O O . GLY A 1 86 ? 1.003 5.262 21.634 1.00 68.56 86 GLY A O 1
ATOM 651 N N . GLY A 1 87 ? 0.318 3.785 20.105 1.00 68.56 87 GLY A N 1
ATOM 652 C CA . GLY A 1 87 ? -0.897 3.392 20.830 1.00 68.56 87 GLY A CA 1
ATOM 653 C C . GLY A 1 87 ? -2.108 4.306 20.611 1.00 68.56 87 GLY A C 1
ATOM 654 O O . GLY A 1 87 ? -3.225 3.890 20.913 1.00 68.56 87 GLY A O 1
ATOM 655 N N . LYS A 1 88 ? -1.928 5.490 20.011 1.00 70.25 88 LYS A N 1
ATOM 656 C CA . LYS A 1 88 ? -3.005 6.446 19.727 1.00 70.25 88 LYS A CA 1
ATOM 657 C C . LYS A 1 88 ? -3.470 6.343 18.274 1.00 70.25 88 LYS A C 1
ATOM 659 O O . LYS A 1 88 ? -2.649 6.247 17.361 1.00 70.25 88 LYS A O 1
ATOM 664 N N . ILE A 1 89 ? -4.785 6.352 18.065 1.00 77.44 89 ILE A N 1
ATOM 665 C CA . ILE A 1 89 ? -5.399 6.352 16.732 1.00 77.44 89 ILE A CA 1
ATOM 666 C C . ILE A 1 89 ? -5.545 7.796 16.253 1.00 77.44 89 ILE A C 1
ATOM 668 O O . ILE A 1 89 ? -6.114 8.646 16.943 1.00 77.44 89 ILE A O 1
ATOM 672 N N . TYR A 1 90 ? -5.031 8.064 15.060 1.00 66.94 90 TYR A N 1
ATOM 673 C CA . TYR A 1 90 ? -5.111 9.348 14.381 1.00 66.94 90 TYR A CA 1
ATOM 674 C C . TYR A 1 90 ? -6.101 9.223 13.223 1.00 66.94 90 TYR A C 1
ATOM 676 O O . TYR A 1 90 ? -5.788 8.649 12.189 1.00 66.94 90 TYR A O 1
ATOM 684 N N . ALA A 1 91 ? -7.303 9.764 13.400 1.00 75.06 91 ALA A N 1
ATOM 685 C CA . ALA A 1 91 ? -8.340 9.801 12.371 1.00 75.06 91 ALA A CA 1
ATOM 686 C C . ALA A 1 91 ? -8.932 11.212 12.262 1.00 75.06 91 ALA A C 1
ATOM 688 O O . ALA A 1 91 ? -8.955 11.964 13.247 1.00 75.06 91 ALA A O 1
ATOM 689 N N . ALA A 1 92 ? -9.419 11.579 11.077 1.00 67.56 92 ALA A N 1
ATOM 690 C CA . ALA A 1 92 ? -10.102 12.852 10.856 1.00 67.56 92 ALA A CA 1
ATOM 691 C C . ALA A 1 92 ? -11.414 12.942 11.663 1.00 67.56 92 ALA A C 1
ATOM 693 O O . ALA A 1 92 ? -11.681 13.966 12.294 1.00 67.56 92 ALA A O 1
ATOM 694 N N . SER A 1 93 ? -12.184 11.851 11.714 1.00 64.00 93 SER A N 1
ATOM 695 C CA . SER A 1 93 ? -13.429 11.760 12.483 1.00 64.00 93 SER A CA 1
ATOM 696 C C . SER A 1 93 ? -13.167 11.534 13.975 1.00 64.00 93 SER A C 1
ATOM 698 O O . SER A 1 93 ? -12.330 10.718 14.361 1.00 64.00 93 SER A O 1
ATOM 700 N N . ALA A 1 94 ? -13.902 12.243 14.839 1.00 57.72 94 ALA A N 1
ATOM 701 C CA . ALA A 1 94 ? -13.789 12.102 16.292 1.00 57.72 94 ALA A CA 1
ATOM 702 C C . ALA A 1 94 ? -14.288 10.737 16.804 1.00 57.72 94 ALA A C 1
ATOM 704 O O . ALA A 1 94 ? -13.732 10.225 17.774 1.00 57.72 94 ALA A O 1
ATOM 705 N N . GLY A 1 95 ? -15.279 10.125 16.139 1.00 60.12 95 GLY A N 1
ATOM 706 C CA . GLY A 1 95 ? -15.787 8.790 16.491 1.00 60.12 95 GLY A CA 1
ATOM 707 C C . GLY A 1 95 ? -14.775 7.672 16.224 1.00 60.12 95 GLY A C 1
ATOM 708 O O . GLY A 1 95 ? -14.692 6.706 16.975 1.00 60.12 95 GLY A O 1
ATOM 709 N N . ASP A 1 96 ? -13.924 7.862 15.219 1.00 59.47 96 ASP A N 1
ATOM 710 C CA . ASP A 1 96 ? -12.880 6.914 14.827 1.00 59.47 96 ASP A CA 1
ATOM 711 C C . ASP A 1 96 ? -11.632 6.992 15.726 1.00 59.47 96 ASP A C 1
ATOM 713 O O . ASP A 1 96 ? -10.798 6.091 15.727 1.00 59.47 96 ASP A O 1
ATOM 717 N N . ARG A 1 97 ? -11.499 8.035 16.555 1.00 59.88 97 ARG A N 1
ATOM 718 C CA . ARG A 1 97 ? -10.403 8.149 17.540 1.00 59.88 97 ARG A CA 1
ATOM 719 C C . ARG A 1 97 ? -10.632 7.323 18.804 1.00 59.88 97 ARG A C 1
ATOM 721 O O . ARG A 1 97 ? -9.783 7.351 19.696 1.00 59.88 97 ARG A O 1
ATOM 728 N N . GLN A 1 98 ? -11.768 6.632 18.912 1.00 66.06 98 GLN A N 1
ATOM 729 C CA . GLN A 1 98 ? -12.046 5.781 20.062 1.00 66.06 98 GLN A CA 1
ATOM 730 C C . GLN A 1 98 ? -10.979 4.684 20.183 1.00 66.06 98 GLN A C 1
ATOM 732 O O . GLN A 1 98 ? -10.647 4.063 19.168 1.00 66.06 98 GLN A O 1
ATOM 737 N N . PRO A 1 99 ? -10.450 4.439 21.399 1.00 65.19 99 PRO A N 1
ATOM 738 C CA . PRO A 1 99 ? -9.517 3.348 21.644 1.00 65.19 99 PRO A CA 1
ATOM 739 C C . PRO A 1 99 ? -10.053 2.029 21.083 1.00 65.19 99 PRO A C 1
ATOM 741 O O . PRO A 1 99 ? -11.258 1.780 21.120 1.00 65.19 99 PRO A O 1
ATOM 744 N N . ASP A 1 100 ? -9.155 1.201 20.541 1.00 64.19 100 ASP A N 1
ATOM 745 C CA . ASP A 1 100 ? -9.512 -0.163 20.149 1.00 64.19 100 ASP A CA 1
ATOM 746 C C . ASP A 1 100 ? -10.149 -0.860 21.378 1.00 64.19 100 ASP A C 1
ATOM 748 O O . ASP A 1 100 ? -9.594 -0.725 22.476 1.00 64.19 100 ASP A O 1
ATOM 752 N N . PRO A 1 101 ? -11.299 -1.553 21.241 1.00 65.56 101 PRO A N 1
ATOM 753 C CA . PRO A 1 101 ? -11.839 -2.357 22.334 1.00 65.56 101 PRO A CA 1
ATOM 754 C C . PRO A 1 101 ? -10.790 -3.386 22.794 1.00 65.56 101 PRO A C 1
ATOM 756 O O . PRO A 1 101 ? -9.929 -3.758 21.985 1.00 65.56 101 PRO A O 1
ATOM 759 N N . PRO A 1 102 ? -10.821 -3.810 24.072 1.00 62.34 102 PRO A N 1
ATOM 760 C CA . PRO A 1 102 ? -9.880 -4.797 24.591 1.00 62.34 102 PRO A CA 1
ATOM 761 C C . PRO A 1 102 ? -9.849 -6.026 23.677 1.00 62.34 102 PRO A C 1
ATOM 763 O O . PRO A 1 102 ? -10.889 -6.458 23.183 1.00 62.34 102 PRO A O 1
ATOM 766 N N . GLU A 1 103 ? -8.656 -6.560 23.411 1.00 60.72 103 GLU A N 1
ATOM 767 C CA . GLU A 1 103 ? -8.554 -7.888 22.810 1.00 60.72 103 GLU A CA 1
ATOM 768 C C . GLU A 1 103 ? -9.075 -8.881 23.851 1.00 60.72 103 GLU A C 1
ATOM 770 O O . GLU A 1 103 ? -8.437 -9.104 24.877 1.00 60.72 103 GLU A O 1
ATOM 775 N N . ASP A 1 104 ? -10.262 -9.433 23.618 1.00 60.09 104 ASP A N 1
ATOM 776 C CA . ASP A 1 104 ? -10.717 -10.602 24.356 1.00 60.09 104 ASP A CA 1
ATOM 777 C C . ASP A 1 104 ? -9.838 -11.795 23.928 1.00 60.09 104 ASP A C 1
ATOM 779 O O . ASP A 1 104 ? -10.051 -12.363 22.854 1.00 60.09 104 ASP A O 1
ATOM 783 N N . GLY A 1 105 ? -8.853 -12.147 24.769 1.00 44.06 105 GLY A N 1
ATOM 784 C CA . GLY A 1 105 ? -8.097 -13.414 24.740 1.00 44.06 105 GLY A CA 1
ATOM 785 C C . GLY A 1 105 ? -6.689 -13.353 24.165 1.00 44.06 105 GLY A C 1
ATOM 786 O O . GLY A 1 105 ? -6.546 -13.634 22.955 1.00 44.06 105 GLY A O 1
#

Secondary structure (DSSP, 8-state):
-PPPHHHHHHHHHHHHHHHHHHHHGGGSSSHHHHHHHHHHHHHHHHHHHHHHHHTT-HHHHHHHHHHHHHHHHHHHHHT-TT-EETTEE--SSTGGGSPPPP---

pLDDT: mean 81.83, std 11.62, range [44.06, 94.62]

Radius of gyration: 15.85 Å; Cα contacts (8 Å, |Δi|>4): 127; chains: 1; bounding box: 30×26×48 Å

Solvent-accessible surface area (backbone atoms only — not comparable to full-atom values): 5571 Å² total; per-residue (Å²): 137,81,76,54,72,68,31,49,52,26,38,52,52,11,49,50,38,28,50,48,17,56,58,51,23,73,79,45,82,53,73,69,55,23,35,51,37,32,52,48,14,44,52,54,11,35,47,40,32,21,59,39,31,36,85,84,37,50,76,58,16,53,53,48,39,51,48,44,52,52,49,52,52,51,48,24,28,69,75,40,55,56,36,65,58,96,89,44,47,47,33,72,48,76,79,45,40,56,77,81,74,79,83,87,127

Sequence (105 aa):
MAFSGVATWGLWGGFTVIVAGMFGAAFLDGRQRQRKIYWVGWLAGGLIMTVAVAAQHPDRSLGIAGFCAAMSVLIAFFRTPFLKIGGKIYAASAGDRQPDPPEDG

Nearest PDB structures (foldseek):
  7vw2-assembly1_B  TM=6.875E-01  e=3.799E-01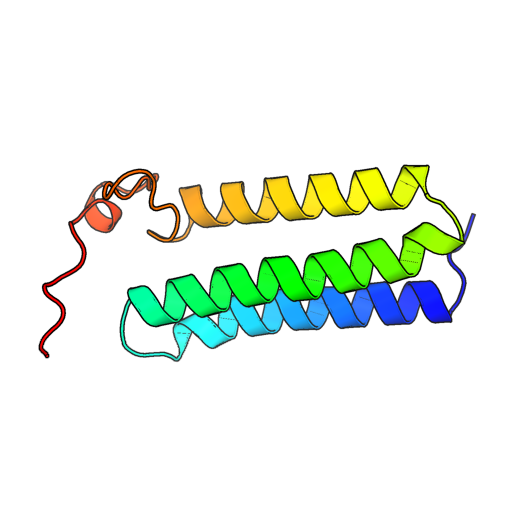  Escherichia coli
  7vw1-assembly1_B  TM=6.267E-01  e=6.351E-01  Escherichia coli
  6z16-assembly1_g  TM=6.410E-01  e=9.471E-01  Anoxybacillus flavithermus WK1
  7qru-assembly1_G  TM=6.478E-01  e=2.230E+00  Alkalihalophilus pseudofirmus
  7p64-assembly1_K  TM=6.260E-01  e=2.966E+00  Escherichia coli BL21(DE3)

Foldseek 3Di:
DDQPPQLVVLLVVLVVLLVCLQVVLVVDPFQVSNLVSNVCSLVSSLVSNLVSCCVPPVPVSVVSNVVSVVVSVVCCAEPAQNDADPQFGHHPDPVRRDHGPDPPD

Organism: NCBI:txid482462